Protein AF-A0A076FMW6-F1 (afdb_monomer)

Foldseek 3Di:
DEEEAPDDPVPQWDEFAFKDKQNHTAQAPDDDPCCVVVVIYMYTYTHRDYYCGQVDLVNYDDDPDRDPDPPVPPDPDDDDDDDDDDDDDDD

Mean predicted aligned error: 10.96 Å

Organism: Beauveria bassiana (NCBI:txid176275)

Secondary structure (DSSP, 8-state):
-EEEES--TTSSS-EEEEEEETTEEE--S---THHHHTT--EEEEEESS--STT-SGGGSPP-SS----S-TTSSSS---S----------

Solvent-accessible surface area (backbone atoms only — not comparable to full-atom values): 5981 Å² total; per-residue (Å²): 83,80,47,74,39,67,64,38,95,86,63,55,20,72,26,54,58,46,34,24,50,73,84,37,87,43,51,53,73,58,81,64,72,62,44,71,79,66,67,36,42,40,38,37,36,33,29,71,54,86,54,77,57,39,67,50,77,88,15,52,68,93,64,100,63,81,84,73,59,106,62,90,81,81,70,94,70,84,81,70,92,86,77,82,88,89,87,83,86,82,134

Sequence (91 aa):
KIRNVNFDAAYKNIYIQSATLNGKPYTKNWIDHSFFTEGKELVLTLGKNESSWGTAVGDLPPSLGRYSGFNQTYSKRWSAPGSAQLYSPSL

Radius of gyration: 19.6 Å; Cα contacts (8 Å, |Δi|>4): 116; chains: 1; bounding box: 40×52×33 Å

pLDDT: mean 82.53, std 23.28, range [28.69, 98.75]

Structure (mmCIF, N/CA/C/O backbone):
data_AF-A0A076FMW6-F1
#
_entry.id   AF-A0A076FMW6-F1
#
loop_
_atom_site.group_PDB
_atom_site.id
_atom_site.type_symbol
_atom_site.label_atom_id
_atom_site.label_alt_id
_atom_site.label_comp_id
_atom_site.label_asym_id
_atom_site.label_entity_id
_atom_site.label_seq_id
_atom_site.pdbx_PDB_ins_code
_atom_site.Cartn_x
_atom_site.Cartn_y
_atom_site.Cartn_z
_atom_site.occupancy
_atom_site.B_iso_or_equiv
_atom_site.auth_seq_id
_atom_site.auth_comp_id
_atom_site.auth_asym_id
_atom_site.auth_atom_id
_atom_site.pdbx_PDB_model_num
ATOM 1 N N . LYS A 1 1 ? -10.639 -5.249 4.910 1.00 95.38 1 LYS A N 1
ATOM 2 C CA . LYS A 1 1 ? -10.674 -6.107 3.691 1.00 95.38 1 LYS A CA 1
ATOM 3 C C . LYS A 1 1 ? -9.683 -5.574 2.662 1.00 95.38 1 LYS A C 1
ATOM 5 O O . LYS A 1 1 ? -9.606 -4.364 2.500 1.00 95.38 1 LYS A O 1
ATOM 10 N N . ILE A 1 2 ? -8.946 -6.444 1.970 1.00 97.69 2 ILE A N 1
ATOM 11 C CA . ILE A 1 2 ? -7.993 -6.051 0.916 1.00 97.69 2 ILE A CA 1
ATOM 12 C C . ILE A 1 2 ? -8.444 -6.670 -0.411 1.00 97.69 2 ILE A C 1
ATOM 14 O O . ILE A 1 2 ? -8.890 -7.818 -0.423 1.00 97.69 2 ILE A O 1
ATOM 18 N N . ARG A 1 3 ? -8.364 -5.916 -1.511 1.00 97.94 3 ARG A N 1
ATOM 19 C CA . ARG A 1 3 ? -8.717 -6.376 -2.861 1.00 97.94 3 ARG A CA 1
ATOM 20 C C . ARG A 1 3 ? -7.682 -5.914 -3.881 1.00 97.94 3 ARG A C 1
ATOM 22 O O . ARG A 1 3 ? -7.322 -4.742 -3.895 1.00 97.94 3 ARG A O 1
ATOM 29 N N . ASN A 1 4 ? -7.300 -6.811 -4.785 1.00 97.81 4 ASN A N 1
ATOM 30 C CA . ASN A 1 4 ? -6.414 -6.497 -5.903 1.00 97.81 4 ASN A CA 1
ATOM 31 C C . ASN A 1 4 ? -7.220 -6.404 -7.202 1.00 97.81 4 ASN A C 1
ATOM 33 O O . ASN A 1 4 ? -8.037 -7.273 -7.503 1.00 97.81 4 ASN A O 1
ATOM 37 N N . VAL A 1 5 ? -6.985 -5.345 -7.968 1.00 98.12 5 VAL A N 1
ATOM 38 C CA . VAL A 1 5 ? -7.532 -5.110 -9.307 1.00 98.12 5 VAL A CA 1
ATOM 39 C C . VAL A 1 5 ? -6.416 -5.346 -10.318 1.00 98.12 5 VAL A C 1
ATOM 41 O O . VAL A 1 5 ? -5.280 -4.948 -10.076 1.00 98.12 5 VAL A O 1
ATOM 44 N N . ASN A 1 6 ? -6.739 -5.990 -11.442 1.00 97.50 6 ASN A N 1
ATOM 45 C CA . ASN A 1 6 ? -5.799 -6.352 -12.514 1.00 97.50 6 ASN A CA 1
ATOM 46 C C . ASN A 1 6 ? -4.700 -7.352 -12.118 1.00 97.50 6 ASN A 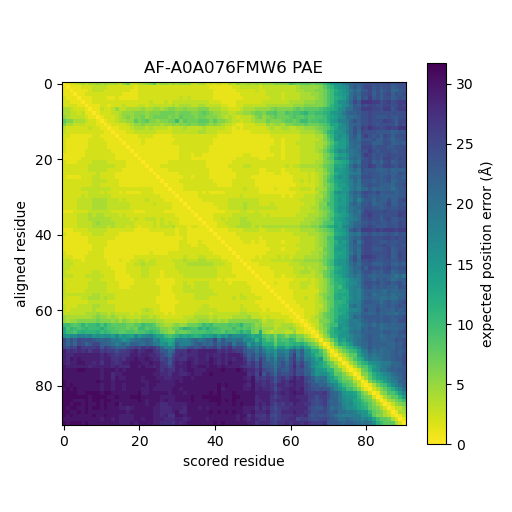C 1
ATOM 48 O O . ASN A 1 6 ? -3.699 -7.458 -12.828 1.00 97.50 6 ASN A O 1
ATOM 52 N N . PHE A 1 7 ? -4.875 -8.091 -11.017 1.00 95.62 7 PHE A N 1
ATOM 53 C CA . PHE A 1 7 ? -3.958 -9.171 -10.656 1.00 95.62 7 PHE A CA 1
ATOM 54 C C . PHE A 1 7 ? -3.924 -10.238 -11.755 1.00 95.62 7 PHE A C 1
ATOM 56 O O . PHE A 1 7 ? -4.969 -10.728 -12.181 1.00 95.62 7 PHE A O 1
ATOM 63 N N . ASP A 1 8 ? -2.717 -10.599 -12.183 1.00 92.00 8 ASP A N 1
ATOM 64 C CA . ASP A 1 8 ? -2.476 -11.713 -13.096 1.00 92.00 8 ASP A CA 1
ATOM 65 C C . ASP A 1 8 ? -1.868 -12.876 -12.305 1.00 92.00 8 ASP A C 1
ATOM 67 O O . ASP A 1 8 ? -0.776 -12.744 -11.750 1.00 92.00 8 ASP A O 1
ATOM 71 N N . ALA A 1 9 ? -2.555 -14.020 -12.277 1.00 91.88 9 ALA A N 1
ATOM 72 C CA . ALA A 1 9 ? -2.087 -15.232 -11.605 1.00 91.88 9 ALA A CA 1
ATOM 73 C C . ALA A 1 9 ? -0.811 -15.823 -12.237 1.00 91.88 9 ALA A C 1
ATOM 75 O O . ALA A 1 9 ? -0.121 -16.608 -11.594 1.00 91.88 9 ALA A O 1
ATOM 76 N N . ALA A 1 10 ? -0.458 -15.415 -13.462 1.00 94.56 10 ALA A N 1
ATOM 77 C CA . ALA A 1 10 ? 0.836 -15.698 -14.083 1.00 94.56 10 ALA A CA 1
ATOM 78 C C . ALA A 1 10 ? 1.947 -14.715 -13.649 1.00 94.56 10 ALA A C 1
ATOM 80 O O . ALA A 1 10 ? 3.011 -14.683 -14.264 1.00 94.56 10 ALA A O 1
ATOM 81 N N . TYR A 1 11 ? 1.702 -13.898 -12.617 1.00 90.31 11 TYR A N 1
ATOM 82 C CA . TYR A 1 11 ? 2.645 -12.949 -12.016 1.00 90.31 11 TYR A CA 1
ATOM 83 C C . TYR A 1 11 ? 3.172 -11.856 -12.958 1.00 90.31 11 TYR A C 1
ATOM 85 O O . TYR A 1 11 ? 4.229 -11.279 -12.710 1.00 90.31 11 TYR A O 1
ATOM 93 N N . LYS A 1 12 ? 2.435 -11.503 -14.020 1.00 94.31 12 LYS A N 1
ATOM 94 C CA . LYS A 1 12 ? 2.822 -10.365 -14.872 1.00 94.31 12 LYS A CA 1
ATOM 95 C C . LYS A 1 12 ? 2.453 -9.026 -14.250 1.00 94.31 12 LYS A C 1
ATOM 97 O O . LYS A 1 12 ? 3.227 -8.089 -14.369 1.00 94.31 12 LYS A O 1
ATOM 102 N N . ASN A 1 13 ? 1.300 -8.936 -13.587 1.00 96.69 13 ASN A N 1
ATOM 103 C CA . ASN A 1 13 ? 0.809 -7.713 -12.951 1.00 96.69 13 ASN A CA 1
ATOM 104 C C . ASN A 1 13 ? 0.924 -7.826 -11.430 1.00 96.69 13 ASN A C 1
ATOM 106 O O . ASN A 1 13 ? -0.030 -8.219 -10.754 1.00 96.69 13 ASN A O 1
ATOM 110 N N . ILE A 1 14 ? 2.106 -7.505 -10.908 1.00 96.19 14 ILE A N 1
ATOM 111 C CA . ILE A 1 14 ? 2.443 -7.662 -9.484 1.00 96.19 14 ILE A CA 1
ATOM 112 C C . ILE A 1 14 ? 2.800 -6.342 -8.794 1.00 96.19 14 ILE A C 1
ATOM 114 O O . ILE A 1 14 ? 2.843 -6.291 -7.568 1.00 96.19 14 ILE A O 1
ATOM 118 N N . TYR A 1 15 ? 3.022 -5.269 -9.556 1.00 97.62 15 TYR A N 1
ATOM 119 C CA . TYR A 1 15 ? 3.421 -3.975 -9.011 1.00 97.62 15 TYR A CA 1
ATOM 120 C C . TYR A 1 15 ? 2.206 -3.090 -8.766 1.00 97.62 15 TYR A C 1
ATOM 122 O O . TYR A 1 15 ? 1.347 -2.946 -9.640 1.00 97.62 15 TYR A O 1
ATOM 130 N N . ILE A 1 16 ? 2.150 -2.455 -7.598 1.00 98.25 16 ILE A N 1
ATOM 131 C CA . ILE A 1 16 ? 1.085 -1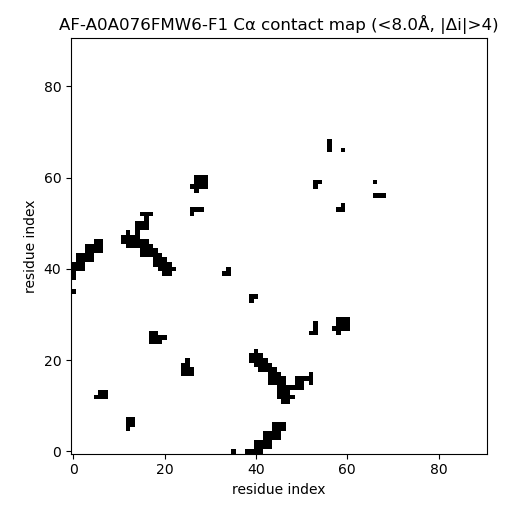.510 -7.255 1.00 98.25 16 ILE A CA 1
ATOM 132 C C . ILE A 1 16 ? 1.263 -0.241 -8.091 1.00 98.25 16 ILE A C 1
ATOM 134 O O . ILE A 1 16 ? 2.328 0.368 -8.082 1.00 98.25 16 ILE A O 1
ATOM 138 N N . GLN A 1 17 ? 0.212 0.152 -8.805 1.00 98.44 17 GLN A N 1
ATOM 139 C CA . GLN A 1 17 ? 0.145 1.383 -9.600 1.00 98.44 17 GLN A CA 1
ATOM 140 C C . GLN A 1 17 ? -0.578 2.499 -8.842 1.00 98.44 17 GLN A C 1
ATOM 142 O O . GLN A 1 17 ? -0.252 3.674 -8.977 1.00 98.44 17 GLN A O 1
ATOM 147 N N . SER A 1 18 ? -1.585 2.133 -8.048 1.00 98.56 18 SER A N 1
ATOM 148 C CA . SER A 1 18 ? -2.349 3.047 -7.202 1.00 98.56 18 SER A CA 1
ATOM 149 C C . SER A 1 18 ? -3.105 2.277 -6.124 1.00 98.56 18 SER A C 1
ATOM 151 O O . SER A 1 18 ? -3.313 1.064 -6.238 1.00 98.56 18 SER A O 1
ATOM 153 N N . ALA A 1 19 ? -3.554 2.989 -5.090 1.00 98.62 19 ALA A N 1
ATOM 154 C CA . ALA A 1 19 ? -4.420 2.425 -4.069 1.00 98.62 19 ALA A CA 1
ATOM 15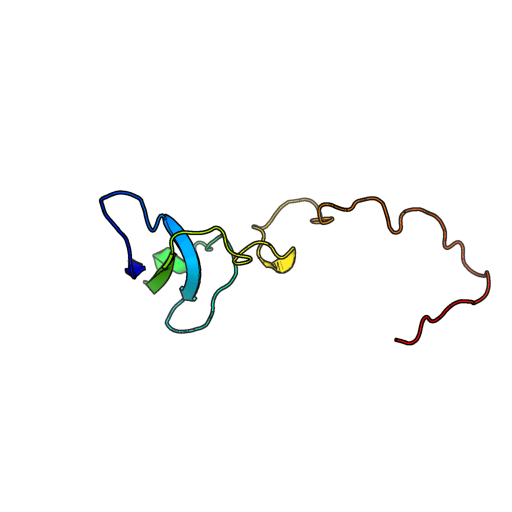5 C C . ALA A 1 19 ? -5.529 3.394 -3.652 1.00 98.62 19 ALA 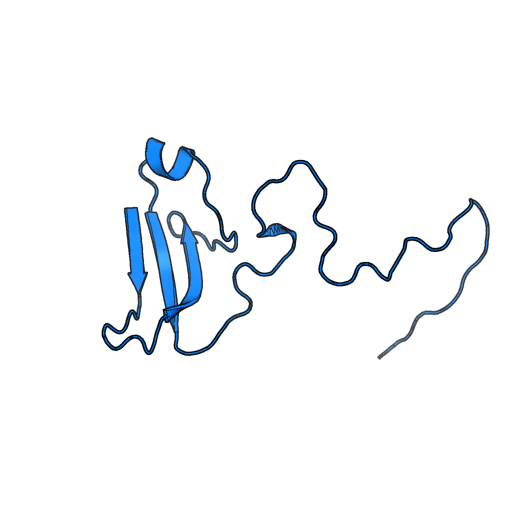A C 1
ATOM 157 O O . ALA A 1 19 ? -5.376 4.617 -3.722 1.00 98.62 19 ALA A O 1
ATOM 158 N N . THR A 1 20 ? -6.637 2.836 -3.165 1.00 98.75 20 THR A N 1
ATOM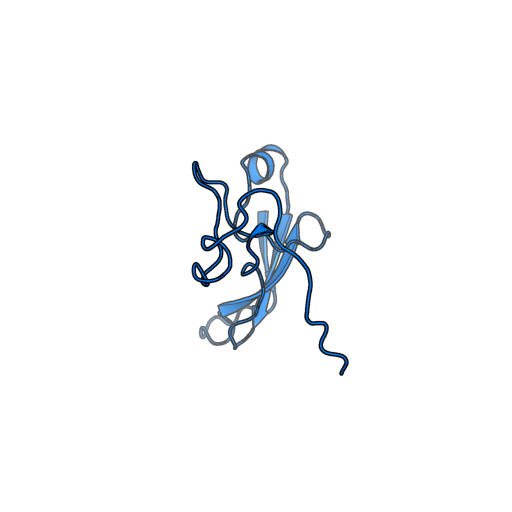 159 C CA . THR A 1 20 ? -7.666 3.593 -2.447 1.00 98.75 20 THR A CA 1
ATOM 160 C C . THR A 1 20 ? -7.972 2.961 -1.101 1.00 98.75 20 THR A C 1
ATOM 162 O O . THR A 1 20 ? -8.123 1.742 -1.026 1.00 98.75 20 THR A O 1
ATOM 165 N N . LEU A 1 21 ? -8.148 3.789 -0.073 1.00 98.50 21 LEU A N 1
ATOM 166 C CA . LEU A 1 21 ? -8.628 3.390 1.247 1.00 98.50 21 LEU A CA 1
ATOM 167 C C . LEU A 1 21 ? -10.027 3.977 1.453 1.00 98.50 21 LEU A C 1
ATOM 169 O O . LEU A 1 21 ? -10.194 5.197 1.459 1.00 98.50 21 LEU A O 1
ATOM 173 N N . ASN A 1 22 ? -11.039 3.116 1.580 1.00 97.75 22 ASN A N 1
ATOM 174 C CA . ASN A 1 22 ? -12.455 3.505 1.630 1.00 97.75 22 ASN A CA 1
ATOM 175 C C . ASN A 1 22 ? -12.849 4.456 0.479 1.00 97.75 22 ASN A C 1
ATOM 177 O O . ASN A 1 22 ? -13.483 5.489 0.690 1.00 97.75 22 ASN A O 1
ATOM 181 N N . GLY A 1 23 ? -12.405 4.135 -0.740 1.00 98.12 23 GLY A N 1
ATOM 182 C CA . GLY A 1 23 ? -12.693 4.906 -1.955 1.00 98.12 23 GLY A CA 1
ATOM 183 C C . GLY A 1 23 ? -11.889 6.200 -2.128 1.00 98.12 23 GLY A C 1
ATOM 184 O O . GLY A 1 23 ? -11.979 6.824 -3.181 1.00 98.12 23 GLY A O 1
ATOM 185 N N . LYS A 1 24 ? -11.072 6.605 -1.146 1.00 98.44 24 LYS A N 1
ATOM 186 C CA . LYS A 1 24 ? -10.212 7.795 -1.252 1.00 98.44 24 LYS A CA 1
ATOM 187 C C . LYS A 1 24 ? -8.810 7.420 -1.732 1.00 98.44 24 LYS A C 1
ATOM 189 O O . LYS A 1 24 ? -8.311 6.385 -1.285 1.00 98.44 24 LYS A O 1
ATOM 194 N N . PRO A 1 25 ? -8.147 8.241 -2.572 1.00 98.44 25 PRO A N 1
ATOM 195 C CA . PRO A 1 25 ? -6.759 8.012 -2.962 1.00 98.44 25 PRO A CA 1
ATOM 196 C C . PRO A 1 25 ? -5.860 7.793 -1.745 1.00 98.44 25 PRO A C 1
ATOM 198 O O . PRO A 1 25 ? -5.939 8.529 -0.759 1.00 98.44 25 PRO A O 1
ATOM 201 N N . TYR A 1 26 ? -5.021 6.766 -1.814 1.00 98.50 26 TYR A N 1
ATOM 202 C CA . TYR A 1 26 ? -4.142 6.368 -0.726 1.00 98.50 26 TYR A CA 1
ATOM 203 C C . TYR A 1 26 ? -2.752 6.075 -1.273 1.00 98.50 26 TYR A C 1
ATOM 205 O O . TYR A 1 26 ? -2.600 5.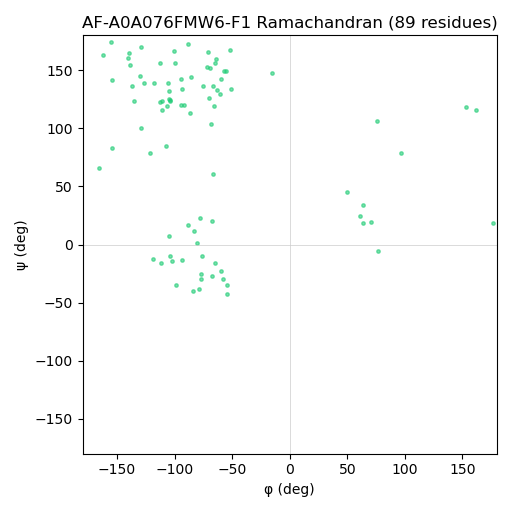250 -2.170 1.00 98.50 26 TYR A O 1
ATOM 213 N N . THR A 1 27 ? -1.744 6.765 -0.751 1.00 98.38 27 THR A N 1
ATOM 214 C CA . THR A 1 27 ? -0.357 6.673 -1.233 1.00 98.38 27 THR A CA 1
ATOM 215 C C . THR A 1 27 ? 0.580 6.020 -0.228 1.00 98.38 27 THR A C 1
ATOM 217 O O . THR A 1 27 ? 1.651 5.578 -0.614 1.00 98.38 27 THR A O 1
ATOM 220 N N . LYS A 1 28 ? 0.180 5.901 1.044 1.00 98.19 28 LYS A N 1
ATOM 221 C CA . LYS A 1 28 ? 1.013 5.305 2.093 1.00 98.19 28 LYS A CA 1
ATOM 222 C C . LYS A 1 28 ? 1.218 3.813 1.836 1.00 98.19 28 LYS A C 1
ATOM 224 O O . LYS A 1 28 ? 0.265 3.093 1.544 1.00 98.19 28 LYS A O 1
ATOM 229 N N . ASN A 1 29 ? 2.448 3.344 2.017 1.00 96.69 29 ASN A N 1
ATOM 230 C CA . ASN A 1 29 ? 2.816 1.932 1.861 1.00 96.69 29 ASN A CA 1
ATOM 231 C C . ASN A 1 29 ? 2.637 1.112 3.156 1.00 96.69 29 ASN A C 1
ATOM 233 O O . ASN A 1 29 ? 3.154 0.005 3.293 1.00 96.69 29 ASN A O 1
ATOM 237 N N . TRP A 1 30 ? 1.881 1.659 4.102 1.00 97.38 30 TRP A N 1
ATOM 238 C CA . TRP A 1 30 ? 1.545 1.076 5.392 1.00 97.38 30 TRP A CA 1
ATOM 239 C C . TRP A 1 30 ? 0.090 1.393 5.719 1.00 97.38 30 TRP A C 1
ATOM 241 O O . TRP A 1 30 ? -0.481 2.321 5.159 1.00 97.38 30 TRP A O 1
ATOM 251 N N . ILE A 1 31 ? -0.498 0.635 6.639 1.00 97.19 31 ILE A N 1
ATOM 252 C CA . ILE A 1 31 ? -1.833 0.872 7.195 1.00 97.19 31 ILE A CA 1
ATOM 253 C C . ILE A 1 31 ? -1.739 0.821 8.718 1.00 97.19 31 ILE A C 1
ATOM 255 O O . ILE A 1 31 ? -0.941 0.061 9.266 1.00 97.19 31 ILE A O 1
ATOM 259 N N . ASP A 1 32 ? -2.530 1.637 9.406 1.00 96.00 32 ASP A N 1
ATOM 260 C CA . ASP A 1 32 ? -2.589 1.625 10.865 1.00 96.00 32 ASP A CA 1
ATOM 261 C C . ASP A 1 32 ? -3.636 0.625 11.389 1.00 96.00 32 ASP A C 1
ATOM 263 O O . ASP A 1 32 ? -4.418 0.042 10.631 1.00 96.00 32 ASP A O 1
ATOM 267 N N . HIS A 1 33 ? -3.659 0.426 12.708 1.00 96.69 33 HIS A N 1
ATOM 268 C CA . HIS A 1 33 ? -4.531 -0.549 13.363 1.00 96.69 33 HIS A CA 1
ATOM 269 C C . HIS A 1 33 ? -6.029 -0.319 13.087 1.00 96.69 33 HIS A C 1
ATOM 271 O O . HIS A 1 33 ? -6.786 -1.289 12.988 1.00 96.69 33 HIS A O 1
ATOM 277 N N . SER A 1 34 ? -6.446 0.934 12.864 1.00 96.81 34 SER A N 1
ATOM 278 C CA . SER A 1 34 ? -7.838 1.285 12.560 1.00 96.81 34 SER A CA 1
ATOM 279 C C . SER A 1 34 ? -8.369 0.612 11.297 1.00 96.81 34 SER A C 1
ATOM 281 O O . SER A 1 34 ? -9.576 0.424 11.154 1.00 96.81 34 SER A O 1
ATOM 283 N N . PHE A 1 35 ? -7.488 0.203 10.376 1.00 97.88 35 PHE A N 1
ATOM 284 C CA . PHE A 1 35 ? -7.879 -0.574 9.206 1.00 97.88 35 PHE A CA 1
ATOM 285 C C . PHE A 1 35 ? -8.654 -1.840 9.587 1.00 97.88 35 PHE A C 1
ATOM 287 O O . PHE A 1 35 ? -9.659 -2.170 8.952 1.00 97.88 35 PHE A O 1
ATOM 294 N N . PHE A 1 36 ? -8.192 -2.530 10.630 1.00 95.69 36 PHE A N 1
ATOM 295 C CA . PHE A 1 36 ? -8.770 -3.788 11.084 1.00 95.69 36 PHE A CA 1
ATOM 296 C C . PHE A 1 36 ? -9.968 -3.564 12.003 1.00 95.69 36 PHE A C 1
ATOM 298 O O . PHE A 1 36 ? -10.965 -4.268 11.868 1.00 95.69 36 PHE A O 1
ATOM 305 N N . THR A 1 37 ? -9.901 -2.575 12.898 1.00 97.88 37 THR A N 1
ATOM 306 C CA . THR A 1 37 ? -10.962 -2.337 13.891 1.00 97.88 37 THR A CA 1
ATOM 307 C C . THR A 1 37 ? -12.195 -1.652 13.308 1.00 97.88 37 THR A C 1
ATOM 309 O O . THR A 1 37 ? -13.287 -1.830 13.833 1.00 97.88 37 THR A O 1
ATOM 312 N N . GLU A 1 38 ? -12.049 -0.894 12.218 1.00 97.44 38 GLU A N 1
ATOM 313 C CA . GLU A 1 38 ? -13.151 -0.148 11.587 1.00 97.44 38 GLU A CA 1
ATOM 314 C C . GLU A 1 38 ? -13.650 -0.797 10.285 1.00 97.44 38 GLU A C 1
ATOM 316 O O . GLU A 1 38 ? -14.445 -0.206 9.558 1.00 97.44 38 GLU A O 1
ATOM 321 N N . GLY A 1 39 ? -13.170 -1.998 9.946 1.00 96.56 39 GLY A N 1
ATOM 322 C CA . GLY A 1 39 ? -13.632 -2.721 8.759 1.00 96.56 39 GLY A CA 1
ATOM 323 C C . GLY A 1 39 ? -13.332 -2.012 7.432 1.00 96.56 39 GLY A C 1
ATOM 324 O O . GLY A 1 39 ? -14.112 -2.124 6.487 1.00 96.56 39 GLY A O 1
ATOM 325 N N . LYS A 1 40 ? -12.206 -1.289 7.336 1.00 98.12 40 LYS A N 1
ATOM 326 C CA . LYS A 1 40 ? -11.847 -0.514 6.135 1.00 98.12 40 LYS A CA 1
ATOM 327 C C . LYS A 1 40 ? -11.599 -1.415 4.917 1.00 98.12 40 LYS A C 1
ATOM 329 O O . LYS A 1 40 ? -11.233 -2.589 5.045 1.00 98.12 40 LYS A O 1
ATOM 334 N N . GLU A 1 41 ? -11.754 -0.862 3.715 1.00 98.25 41 GLU A N 1
ATOM 335 C CA . GLU A 1 41 ? -11.409 -1.509 2.446 1.00 98.25 41 GLU A CA 1
ATOM 336 C C . GLU A 1 41 ? -10.198 -0.832 1.796 1.00 98.25 41 GLU A C 1
ATOM 338 O O . GLU A 1 41 ? -10.221 0.366 1.514 1.00 98.25 41 GLU A O 1
ATOM 343 N N . LEU A 1 42 ? -9.156 -1.623 1.526 1.00 98.62 42 LEU A N 1
ATOM 344 C CA . LEU A 1 42 ? -8.012 -1.233 0.706 1.00 98.62 42 LEU A CA 1
ATOM 345 C C . LEU A 1 42 ? -8.135 -1.902 -0.664 1.00 98.62 42 LEU A C 1
ATOM 347 O O . LEU A 1 42 ? -8.225 -3.129 -0.755 1.00 98.62 42 LEU A O 1
ATOM 351 N N . VAL A 1 43 ? -8.113 -1.099 -1.724 1.00 98.75 43 VAL A N 1
ATOM 352 C CA . VAL A 1 43 ? -8.096 -1.576 -3.111 1.00 98.75 43 VAL A CA 1
ATOM 353 C C . VAL A 1 43 ? -6.755 -1.215 -3.729 1.00 98.75 43 VAL A C 1
ATOM 355 O O . VAL A 1 43 ? -6.410 -0.037 -3.763 1.00 98.75 43 VAL A O 1
ATOM 358 N N . LEU A 1 44 ? -6.022 -2.213 -4.217 1.00 98.69 44 LEU A N 1
ATOM 359 C CA . LEU A 1 44 ? -4.749 -2.056 -4.917 1.00 98.69 44 LEU A CA 1
ATOM 360 C C . LEU A 1 44 ? -4.964 -2.281 -6.414 1.00 98.69 44 LEU A C 1
ATOM 362 O O . LEU A 1 44 ? -5.469 -3.331 -6.809 1.00 98.69 44 LEU A O 1
ATOM 366 N N . THR A 1 45 ? -4.568 -1.327 -7.252 1.00 98.69 45 THR A N 1
ATOM 367 C CA . THR A 1 45 ? -4.562 -1.501 -8.711 1.00 98.69 45 THR A CA 1
ATOM 368 C C . THR A 1 45 ? -3.179 -1.949 -9.144 1.00 98.69 45 THR A C 1
ATOM 370 O O . THR A 1 45 ? -2.205 -1.238 -8.901 1.00 98.69 45 THR A O 1
ATOM 373 N N . LEU A 1 46 ? -3.082 -3.123 -9.767 1.00 98.50 46 LEU A N 1
ATOM 374 C CA . LEU A 1 46 ? -1.813 -3.730 -10.156 1.00 98.50 46 LEU A CA 1
ATOM 375 C C . LEU A 1 46 ? -1.489 -3.507 -11.636 1.00 98.50 46 LEU A C 1
ATOM 377 O O . LEU A 1 46 ? -2.371 -3.289 -12.469 1.00 98.50 46 LEU A O 1
ATOM 381 N N . GLY A 1 47 ? -0.200 -3.576 -11.951 1.00 98.19 47 GLY A N 1
ATOM 382 C CA . GLY A 1 47 ? 0.344 -3.417 -13.290 1.00 98.19 47 GLY A CA 1
ATOM 383 C C . GLY A 1 4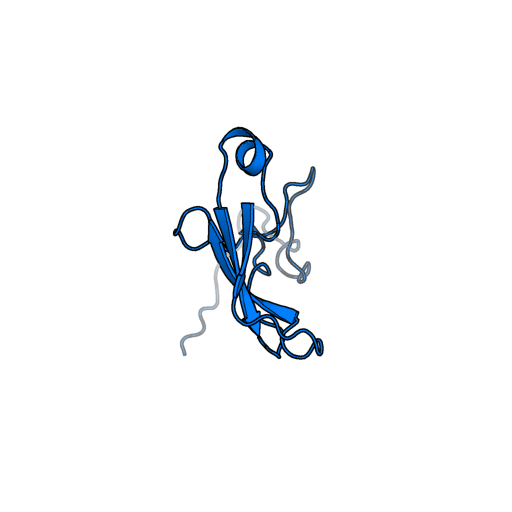7 ? 1.685 -4.124 -13.447 1.00 98.19 47 GLY A C 1
ATOM 384 O O . GLY A 1 47 ? 2.232 -4.687 -12.494 1.00 98.19 47 GLY A O 1
ATOM 385 N N . LYS A 1 48 ? 2.188 -4.118 -14.682 1.00 97.62 48 LYS A N 1
ATOM 386 C CA . LYS A 1 48 ? 3.372 -4.885 -15.085 1.00 97.62 48 LYS A CA 1
ATOM 387 C C . LYS A 1 48 ? 4.703 -4.280 -14.644 1.00 97.62 48 LYS A C 1
ATOM 389 O O . LYS A 1 48 ? 5.658 -5.018 -14.437 1.00 97.62 48 LYS A O 1
ATOM 394 N N . ASN A 1 49 ? 4.766 -2.959 -14.524 1.00 97.69 49 ASN A N 1
ATOM 395 C CA . ASN A 1 49 ? 6.003 -2.234 -14.253 1.00 97.69 49 ASN A CA 1
ATOM 396 C C . ASN A 1 49 ? 5.956 -1.593 -12.868 1.00 97.69 49 ASN A C 1
ATOM 398 O O . ASN A 1 49 ? 4.875 -1.296 -12.358 1.00 97.69 49 ASN A O 1
ATOM 402 N N . GLU A 1 50 ? 7.124 -1.330 -12.294 1.00 97.38 50 GLU A N 1
ATOM 403 C CA . GLU A 1 50 ? 7.253 -0.504 -11.095 1.00 97.38 50 GLU A CA 1
ATOM 404 C C . GLU A 1 50 ? 6.610 0.874 -11.297 1.00 97.38 50 GLU A C 1
ATOM 406 O O . GLU A 1 50 ? 6.559 1.406 -12.409 1.00 97.38 50 GLU A O 1
ATOM 411 N N . SER A 1 51 ? 6.106 1.449 -10.207 1.00 97.19 51 SER A N 1
ATOM 412 C CA . SER A 1 51 ? 5.475 2.766 -10.206 1.00 97.19 51 SER A CA 1
ATOM 413 C C . SER A 1 51 ? 6.081 3.649 -9.118 1.00 97.19 51 SER A C 1
ATOM 415 O O . SER A 1 51 ? 6.809 3.183 -8.244 1.00 97.19 51 SER A O 1
ATOM 417 N N . SER A 1 52 ? 5.746 4.937 -9.145 1.00 96.75 52 SER A N 1
ATOM 418 C CA . SER A 1 52 ? 6.127 5.885 -8.096 1.00 96.75 52 SER A CA 1
ATOM 419 C C . SER A 1 52 ? 5.229 5.820 -6.851 1.00 96.75 52 SER A C 1
ATOM 421 O O . SER A 1 52 ? 5.419 6.613 -5.927 1.00 96.75 52 SER A O 1
ATOM 423 N N . TR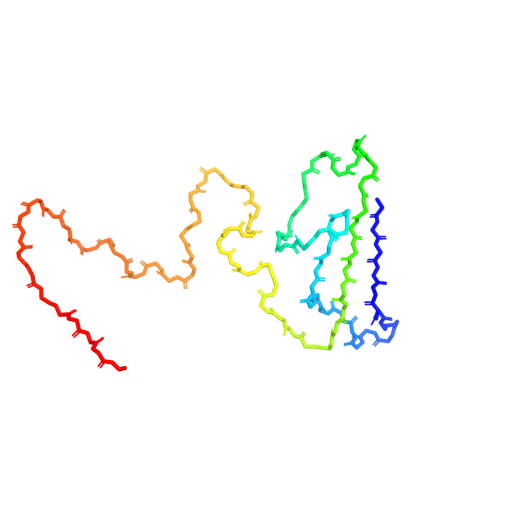P A 1 53 ? 4.228 4.933 -6.807 1.00 98.06 53 TRP A N 1
ATOM 424 C CA . TRP A 1 53 ? 3.311 4.824 -5.671 1.00 98.06 53 TRP A CA 1
ATOM 425 C C . TRP A 1 53 ? 4.050 4.408 -4.393 1.00 98.06 53 TRP A C 1
ATOM 427 O O . TRP A 1 53 ? 4.840 3.467 -4.400 1.00 98.06 53 TRP A O 1
ATOM 437 N N . GLY A 1 54 ? 3.783 5.099 -3.283 1.00 96.75 54 GLY A N 1
ATOM 438 C CA . GLY A 1 54 ? 4.351 4.751 -1.980 1.00 96.75 54 GLY A CA 1
ATOM 439 C C . GLY A 1 54 ? 5.844 5.028 -1.827 1.00 96.75 54 GLY A C 1
ATOM 440 O O . GLY A 1 54 ? 6.476 4.451 -0.940 1.00 96.75 54 GLY A O 1
ATOM 441 N N . THR A 1 55 ? 6.410 5.885 -2.683 1.00 95.44 55 THR A N 1
ATOM 442 C CA . THR A 1 55 ? 7.846 6.213 -2.693 1.00 95.44 55 THR A CA 1
ATOM 443 C C . THR A 1 55 ? 8.176 7.559 -2.046 1.00 95.44 55 THR A C 1
ATOM 445 O O . THR A 1 55 ? 9.343 7.820 -1.742 1.00 95.44 55 THR A O 1
ATOM 448 N N . ALA A 1 56 ? 7.186 8.427 -1.809 1.00 94.00 56 ALA A N 1
ATOM 449 C CA . ALA A 1 56 ? 7.443 9.728 -1.205 1.00 94.00 56 ALA A CA 1
ATOM 450 C C . ALA A 1 56 ? 7.801 9.585 0.280 1.00 94.00 56 ALA A C 1
ATOM 452 O O . ALA A 1 56 ? 7.317 8.693 0.972 1.00 94.00 56 ALA A O 1
ATOM 453 N N . VAL A 1 57 ? 8.580 10.532 0.812 1.00 93.06 57 VAL A N 1
ATOM 454 C CA . VAL A 1 57 ? 8.940 10.561 2.244 1.00 93.06 57 VAL A CA 1
ATOM 455 C C . VAL A 1 57 ? 7.700 10.532 3.153 1.00 93.06 57 VAL A C 1
ATOM 457 O O . VAL A 1 57 ? 7.731 9.907 4.207 1.00 93.06 57 VAL A O 1
ATOM 460 N N . GLY A 1 58 ? 6.598 11.166 2.734 1.00 93.06 58 GLY A N 1
ATOM 461 C CA . GLY A 1 58 ? 5.325 11.168 3.468 1.00 93.06 58 GLY A CA 1
ATOM 462 C C . GLY A 1 58 ? 4.508 9.872 3.371 1.00 93.06 58 GLY A C 1
ATOM 463 O O . GLY A 1 58 ? 3.531 9.720 4.105 1.00 93.06 58 GLY A O 1
ATOM 464 N N . ASP A 1 59 ? 4.896 8.949 2.491 1.00 96.56 59 ASP A N 1
ATOM 465 C CA . ASP A 1 59 ? 4.230 7.657 2.307 1.00 96.56 59 ASP A CA 1
ATOM 466 C C . ASP A 1 59 ? 4.859 6.541 3.149 1.00 96.56 59 ASP A C 1
ATOM 468 O O . ASP A 1 59 ? 4.258 5.475 3.286 1.00 96.56 59 ASP A O 1
ATOM 472 N N . LEU A 1 60 ? 6.047 6.792 3.710 1.00 95.12 60 LEU A N 1
ATOM 473 C CA . LEU A 1 60 ? 6.817 5.845 4.513 1.00 95.12 60 LEU A CA 1
ATOM 474 C C . LEU A 1 60 ? 6.136 5.568 5.866 1.00 95.12 60 LEU A C 1
ATOM 476 O O . LEU A 1 60 ? 5.423 6.438 6.385 1.00 95.12 60 LEU A O 1
ATOM 480 N N . PRO A 1 61 ? 6.339 4.370 6.451 1.00 95.88 61 PRO A N 1
ATOM 481 C CA . PRO A 1 61 ? 5.772 4.025 7.752 1.00 95.88 61 PRO A CA 1
ATOM 482 C C . PRO A 1 61 ? 6.340 4.910 8.862 1.00 95.88 61 PRO A C 1
ATOM 484 O O . PRO A 1 61 ? 7.403 5.486 8.693 1.00 95.88 61 PRO A O 1
ATOM 487 N N . PRO A 1 62 ? 5.683 5.036 10.022 1.00 93.75 62 PRO A N 1
ATOM 488 C CA . PRO A 1 62 ? 6.258 5.748 11.158 1.00 93.75 62 PRO A CA 1
ATOM 489 C C . PRO A 1 62 ? 7.577 5.112 11.623 1.00 93.75 62 PRO A C 1
ATOM 491 O O . PRO A 1 62 ? 7.707 3.890 11.669 1.00 93.75 62 PRO A O 1
ATOM 494 N N . SER A 1 63 ? 8.543 5.940 12.028 1.00 92.00 63 SER A N 1
ATOM 495 C CA . SER A 1 63 ? 9.792 5.486 12.649 1.00 92.00 63 SER A CA 1
ATOM 496 C C . SER A 1 63 ? 10.193 6.414 13.799 1.00 92.00 63 SER A C 1
ATOM 498 O O . SER A 1 63 ? 9.679 7.527 13.905 1.00 92.00 63 SER A O 1
ATOM 500 N N . LEU A 1 64 ? 11.117 5.973 14.659 1.00 91.06 64 LEU A N 1
ATOM 501 C CA . LEU A 1 64 ? 11.644 6.810 15.748 1.00 91.06 64 LEU A CA 1
ATOM 502 C C . LEU A 1 64 ? 12.480 7.995 15.228 1.00 91.06 64 LEU A C 1
ATOM 504 O O . LEU A 1 64 ? 12.586 9.021 15.896 1.00 91.06 64 LEU A O 1
ATOM 508 N N . GLY A 1 65 ? 13.087 7.848 14.048 1.00 88.38 65 GLY A N 1
ATOM 509 C CA . GLY A 1 65 ? 13.899 8.873 13.397 1.00 88.38 65 GLY A CA 1
ATOM 510 C C . GLY A 1 65 ? 13.138 9.616 12.300 1.00 88.38 65 GLY A C 1
ATOM 511 O O . GLY A 1 65 ? 12.089 9.188 11.821 1.00 88.38 65 GLY A O 1
ATOM 512 N N . ARG A 1 66 ? 13.691 10.746 11.851 1.00 81.31 66 ARG A N 1
ATOM 513 C CA . ARG A 1 66 ? 13.177 11.405 10.645 1.00 81.31 66 ARG A CA 1
ATOM 514 C C . ARG A 1 66 ? 13.620 10.633 9.412 1.00 81.31 66 ARG A C 1
ATOM 516 O O . ARG A 1 66 ? 14.800 10.318 9.271 1.00 81.31 66 ARG A O 1
ATOM 523 N N . TYR A 1 67 ? 12.698 10.450 8.477 1.00 79.94 67 TYR A N 1
ATOM 524 C CA . TYR A 1 67 ? 13.065 10.100 7.115 1.00 79.94 67 TYR A CA 1
ATOM 525 C C . TYR A 1 67 ? 13.765 11.291 6.469 1.00 79.94 67 TYR A C 1
ATOM 527 O O . TYR A 1 67 ? 13.150 12.288 6.097 1.00 79.94 67 TYR A O 1
ATOM 535 N N . SER A 1 68 ? 15.083 11.191 6.364 1.00 69.94 68 SER A N 1
ATOM 536 C CA . SER A 1 68 ? 15.855 11.947 5.391 1.00 69.94 68 SER A CA 1
ATOM 537 C C . SER A 1 68 ? 15.825 11.092 4.131 1.00 69.94 68 SER A C 1
ATOM 539 O O . SER A 1 68 ? 16.294 9.957 4.175 1.00 69.94 68 SER A O 1
ATOM 541 N N . GLY A 1 69 ? 15.173 11.555 3.060 1.00 61.09 69 GLY A N 1
ATOM 542 C CA . GLY A 1 69 ? 15.080 10.796 1.807 1.00 61.09 69 GLY A CA 1
ATOM 543 C C . GLY A 1 69 ? 16.454 10.331 1.305 1.00 61.09 69 GLY A C 1
ATOM 544 O O . GLY A 1 69 ? 17.487 10.791 1.795 1.00 61.09 69 GLY A O 1
ATOM 545 N N . PHE A 1 70 ? 16.480 9.426 0.323 1.00 56.97 70 PHE A N 1
ATOM 546 C CA . PHE A 1 70 ? 17.702 8.910 -0.313 1.00 56.97 70 PHE A CA 1
ATOM 547 C C . PHE A 1 70 ? 18.450 9.996 -1.118 1.00 56.97 70 PHE A C 1
ATOM 549 O O . PHE A 1 70 ? 18.592 9.904 -2.328 1.00 56.97 70 PHE A O 1
ATOM 556 N N . ASN A 1 71 ? 18.887 11.065 -0.451 1.00 49.16 71 ASN A N 1
ATOM 557 C CA . ASN A 1 71 ? 19.830 12.070 -0.920 1.00 49.16 71 ASN A CA 1
ATOM 558 C C . ASN A 1 71 ? 20.322 12.901 0.286 1.00 49.16 71 ASN A C 1
ATOM 560 O O . ASN A 1 71 ? 20.018 14.087 0.421 1.00 49.16 71 ASN A O 1
ATOM 564 N N . GLN A 1 72 ? 21.057 12.273 1.209 1.00 47.00 72 GLN A N 1
ATOM 565 C CA . GLN A 1 72 ? 21.591 12.914 2.425 1.00 47.00 72 GLN A CA 1
ATOM 566 C C . GLN A 1 72 ? 22.687 13.983 2.164 1.00 47.00 72 GLN A C 1
ATOM 568 O O . GLN A 1 72 ? 23.439 14.318 3.078 1.00 47.00 72 GLN A O 1
ATOM 573 N N . THR A 1 73 ? 22.808 14.553 0.958 1.00 47.62 73 THR A N 1
ATOM 574 C CA . THR A 1 73 ? 23.933 15.448 0.600 1.00 47.62 73 THR A CA 1
ATOM 575 C C . THR A 1 73 ? 23.581 16.944 0.572 1.00 47.62 73 THR A C 1
ATOM 577 O O . THR A 1 73 ? 24.481 17.776 0.547 1.00 47.62 73 THR A O 1
ATOM 580 N N . TYR A 1 74 ? 22.309 17.336 0.665 1.00 47.34 74 TYR A N 1
ATOM 581 C CA . TYR A 1 74 ? 21.899 18.751 0.641 1.00 47.34 74 TYR A CA 1
ATOM 582 C C . TYR A 1 74 ? 21.146 19.088 1.935 1.00 47.34 74 TYR A C 1
ATOM 584 O O . TYR A 1 74 ? 19.934 18.946 2.029 1.00 47.34 74 TYR A O 1
ATOM 592 N N . SER A 1 75 ? 21.802 19.325 3.067 1.00 44.03 75 SER A N 1
ATOM 593 C CA . SER A 1 75 ? 21.915 20.696 3.611 1.00 44.03 75 SER A CA 1
ATOM 594 C C . SER A 1 75 ? 22.641 20.702 4.966 1.00 44.03 75 SER A C 1
ATOM 596 O O . SER A 1 75 ? 22.586 21.674 5.714 1.00 44.03 75 SER A O 1
ATOM 598 N N . LYS A 1 76 ? 23.387 19.638 5.301 1.00 40.12 76 LYS A N 1
ATOM 599 C CA . LYS A 1 76 ? 24.222 19.600 6.517 1.00 40.12 76 LYS A CA 1
ATOM 600 C C . LYS A 1 76 ? 25.543 20.375 6.368 1.00 40.12 76 LYS A C 1
ATOM 602 O O . LYS A 1 76 ? 26.506 20.108 7.082 1.00 40.12 76 LYS A O 1
ATOM 607 N N . ARG A 1 77 ? 25.603 21.331 5.438 1.00 44.72 77 ARG A N 1
ATOM 608 C CA . ARG A 1 77 ? 26.722 22.256 5.258 1.00 44.72 77 ARG A CA 1
ATOM 609 C C . ARG A 1 77 ? 26.186 23.685 5.219 1.00 44.72 77 ARG A C 1
ATOM 611 O O . ARG A 1 77 ? 25.724 24.150 4.191 1.00 44.72 77 ARG A O 1
ATOM 618 N N . TRP A 1 78 ? 26.328 24.342 6.367 1.00 42.41 78 TRP A N 1
ATOM 619 C CA . TRP A 1 78 ? 26.337 25.791 6.559 1.00 42.41 78 TRP A CA 1
ATOM 620 C C . TRP A 1 78 ? 25.001 26.545 6.493 1.00 42.41 78 TRP A C 1
ATOM 622 O O . TRP A 1 78 ? 24.474 26.856 5.433 1.00 42.41 78 TRP A O 1
ATOM 632 N N . SER A 1 79 ? 24.529 26.966 7.666 1.00 44.56 79 SER A N 1
ATOM 633 C CA . SER A 1 79 ? 24.044 28.334 7.883 1.00 44.56 79 SER A CA 1
ATOM 634 C C . SER A 1 79 ? 24.193 28.652 9.369 1.00 44.56 79 SER A C 1
ATOM 636 O O . SER A 1 79 ? 23.275 28.484 10.169 1.00 44.56 79 SER A O 1
ATOM 638 N N . ALA A 1 80 ? 25.410 29.061 9.735 1.00 43.50 80 ALA A N 1
ATOM 639 C CA . ALA A 1 80 ? 25.599 29.990 10.840 1.00 43.50 80 ALA A CA 1
ATOM 640 C C . ALA A 1 80 ? 24.785 31.270 10.541 1.00 43.50 80 ALA A C 1
ATOM 642 O O . ALA A 1 80 ? 24.593 31.599 9.366 1.00 43.50 80 ALA A O 1
ATOM 643 N N . PRO A 1 81 ? 24.271 31.980 11.556 1.00 36.44 81 PRO A N 1
ATOM 644 C CA . PRO A 1 81 ? 23.443 33.153 11.324 1.00 36.44 81 PRO A CA 1
ATOM 645 C C . PRO A 1 81 ? 24.286 34.259 10.675 1.00 36.44 81 PRO A C 1
ATOM 647 O O . PRO A 1 81 ? 25.258 34.726 11.261 1.00 36.44 81 PRO A O 1
ATOM 650 N N . GLY A 1 82 ? 23.899 34.667 9.465 1.00 50.47 82 GLY A N 1
ATOM 651 C CA . GLY A 1 82 ? 24.482 35.805 8.755 1.00 50.47 82 GLY A CA 1
ATOM 652 C C . GLY A 1 82 ? 25.565 35.454 7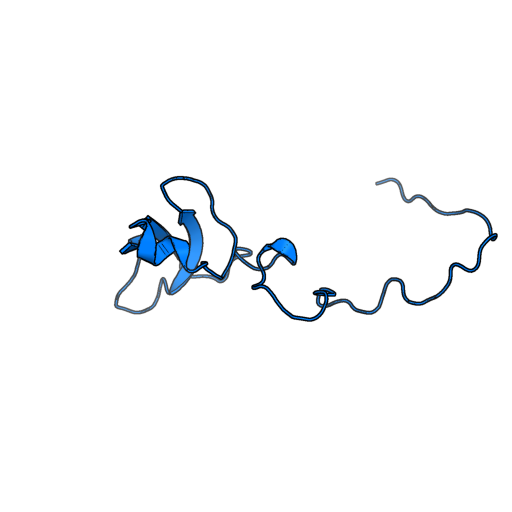.734 1.00 50.47 82 GLY A C 1
ATOM 653 O O . GLY A 1 82 ? 26.742 35.698 7.963 1.00 50.47 82 GLY A O 1
ATOM 654 N N . SER A 1 83 ? 25.172 34.995 6.546 1.00 39.28 83 SER A N 1
ATOM 655 C CA . SER A 1 83 ? 25.934 35.295 5.329 1.00 39.28 83 SER A CA 1
ATOM 656 C C . SER A 1 83 ? 25.031 35.245 4.099 1.00 39.28 83 SER A C 1
ATOM 658 O O . SER A 1 83 ? 24.112 34.437 4.016 1.00 39.28 83 SER A O 1
ATOM 660 N N . ALA A 1 84 ? 25.289 36.181 3.198 1.00 37.34 84 ALA A N 1
ATOM 661 C CA . ALA A 1 84 ? 24.403 36.699 2.176 1.00 37.34 84 ALA A CA 1
ATOM 662 C C . ALA A 1 84 ? 24.072 35.755 1.001 1.00 37.34 84 ALA A C 1
ATOM 664 O O . ALA A 1 84 ? 24.719 34.739 0.772 1.00 37.34 84 ALA A O 1
ATOM 665 N N . GLN A 1 85 ? 23.035 36.198 0.282 1.00 44.06 85 GLN A N 1
ATOM 666 C CA . GLN A 1 85 ? 22.556 35.876 -1.066 1.00 44.06 85 GLN A CA 1
ATOM 667 C C . GLN A 1 85 ? 23.511 35.124 -2.019 1.00 44.06 85 GLN A C 1
ATOM 669 O O . GLN A 1 85 ? 24.693 35.438 -2.106 1.00 44.06 85 GLN A O 1
ATOM 674 N N . LEU A 1 86 ? 22.927 34.287 -2.887 1.00 36.56 86 LEU A N 1
ATOM 675 C CA . LEU A 1 86 ? 22.781 34.504 -4.345 1.00 36.56 86 LEU A CA 1
ATOM 676 C C . LEU A 1 86 ? 22.702 33.147 -5.067 1.00 36.56 86 LEU A C 1
ATOM 678 O O . LEU A 1 86 ? 23.652 32.377 -5.019 1.00 36.56 86 LEU A O 1
ATOM 682 N N . TYR A 1 87 ? 21.578 32.887 -5.746 1.00 28.69 87 TYR A N 1
ATOM 683 C CA . TYR A 1 87 ? 21.484 32.410 -7.139 1.00 28.69 87 TYR A CA 1
ATOM 684 C C . TYR A 1 87 ? 20.092 31.803 -7.385 1.00 28.69 87 TYR A C 1
ATOM 686 O O . TYR A 1 87 ? 19.728 30.791 -6.790 1.00 28.69 87 TYR A O 1
ATOM 694 N N . SER A 1 88 ? 19.325 32.433 -8.275 1.00 46.53 88 SER A N 1
ATOM 695 C CA . SER A 1 88 ? 18.088 31.888 -8.840 1.00 46.53 88 SER A CA 1
ATOM 696 C C . SER A 1 88 ? 18.394 31.427 -10.262 1.00 46.53 88 SER A C 1
ATOM 698 O O . SER A 1 88 ? 18.819 32.269 -11.055 1.00 46.53 88 SER A O 1
ATOM 700 N N . PRO A 1 89 ? 18.155 30.165 -10.646 1.00 34.28 89 PRO A N 1
ATOM 701 C CA . PRO A 1 89 ? 18.058 29.819 -12.050 1.00 34.28 89 PRO A CA 1
ATOM 702 C C . PRO A 1 89 ? 16.595 29.917 -12.489 1.00 34.28 89 PRO A C 1
ATOM 704 O O . PRO A 1 89 ? 15.713 29.254 -11.945 1.00 34.28 89 PRO A O 1
ATOM 707 N N . SER A 1 90 ? 16.350 30.790 -13.462 1.00 38.97 90 SER A N 1
ATOM 708 C CA . SER A 1 90 ? 15.170 30.768 -14.322 1.00 38.97 90 SER A CA 1
ATOM 709 C C . SER A 1 90 ? 15.393 29.825 -15.509 1.00 38.97 90 SER A C 1
ATOM 711 O O . SER A 1 90 ? 16.478 29.865 -16.093 1.00 38.97 90 SER A O 1
ATOM 713 N N . LEU A 1 91 ? 14.302 29.146 -15.892 1.00 41.50 91 LEU A N 1
ATOM 714 C CA . LEU A 1 91 ? 14.097 28.140 -16.953 1.00 41.50 91 LEU A CA 1
ATOM 715 C C . LEU A 1 91 ? 14.547 26.714 -16.612 1.00 41.50 91 LEU A C 1
ATOM 717 O O . LEU A 1 91 ? 15.763 26.467 -16.483 1.00 41.50 91 LEU A O 1
#

Nearest PDB structures (foldseek):
  6f90-assembly2_B  TM=9.179E-01  e=5.843E-04  Bacteroides thetaiotaomicron
  7nsn-assembly1_A  TM=8.955E-01  e=8.147E-04  Neobacillus novalis
  7nsn-assembly2_B  TM=8.956E-01  e=1.063E-03  Neobacillus novalis
  2xsg-assembly2_B  TM=8.752E-01  e=1.297E-03  Cellulosimicrobium cellulans
  6f91-assembly4_G  TM=9.168E-01  e=3.291E-03  Bacteroides thetaiotaomicron

InterPro domains:
  IPR012939 Glycosyl hydrolase family 92 [PF07971] (11-48)